Protein AF-A0A227JAG2-F1 (afdb_monomer_lite)

Structure (mmCIF, N/CA/C/O backbone):
data_AF-A0A227JAG2-F1
#
_entry.id   AF-A0A227JAG2-F1
#
loop_
_atom_site.group_PDB
_atom_site.id
_atom_site.type_symbol
_atom_site.label_atom_id
_atom_site.label_alt_id
_atom_site.label_comp_id
_atom_site.label_asym_id
_atom_site.label_entity_id
_atom_site.label_seq_id
_atom_site.pdbx_PDB_ins_code
_atom_site.Cartn_x
_atom_site.Cartn_y
_atom_site.Cartn_z
_atom_site.occupancy
_atom_site.B_iso_or_equiv
_atom_site.auth_seq_id
_atom_site.auth_comp_id
_atom_site.auth_asym_id
_atom_site.auth_atom_id
_atom_site.pdbx_PDB_model_num
ATOM 1 N N . HIS A 1 1 ? 8.824 10.892 13.606 1.00 36.50 1 HIS A N 1
ATOM 2 C CA . HIS A 1 1 ? 7.385 10.731 13.340 1.00 36.50 1 HIS A CA 1
ATOM 3 C C . HIS A 1 1 ? 7.197 9.574 12.371 1.00 36.50 1 HIS A C 1
ATOM 5 O O . HIS A 1 1 ? 7.337 9.749 11.170 1.00 36.50 1 HIS A O 1
ATOM 11 N N . LYS A 1 2 ? 7.031 8.357 12.907 1.00 41.75 2 LYS A N 1
ATOM 12 C CA . LYS A 1 2 ? 6.711 7.160 12.122 1.00 41.75 2 LYS A CA 1
ATOM 13 C C . LYS A 1 2 ? 5.209 7.263 11.861 1.00 41.75 2 LYS A C 1
ATOM 15 O O . LYS A 1 2 ? 4.430 7.010 12.774 1.00 41.75 2 LYS A O 1
ATOM 20 N N . SER A 1 3 ? 4.877 7.817 10.695 1.00 39.56 3 SER A N 1
ATOM 21 C CA . SER A 1 3 ? 3.519 7.962 10.172 1.00 39.56 3 SER A CA 1
ATOM 22 C C . SER A 1 3 ? 2.723 6.682 10.414 1.00 39.56 3 SER A C 1
ATOM 24 O O . SER A 1 3 ? 3.303 5.592 10.393 1.00 39.56 3 SER A O 1
ATOM 26 N N . ARG A 1 4 ? 1.447 6.867 10.754 1.00 43.38 4 ARG A N 1
ATOM 27 C CA . ARG A 1 4 ? 0.450 5.862 11.134 1.00 43.38 4 ARG A CA 1
ATOM 28 C C . ARG A 1 4 ? 0.706 4.540 10.407 1.00 43.38 4 ARG A C 1
ATOM 30 O O . ARG A 1 4 ? 0.422 4.390 9.226 1.00 43.38 4 ARG A O 1
ATOM 37 N N . ARG A 1 5 ? 1.349 3.615 11.128 1.00 51.41 5 ARG A N 1
ATOM 38 C CA . ARG A 1 5 ? 1.612 2.251 10.670 1.00 51.41 5 ARG A CA 1
ATOM 39 C C . ARG A 1 5 ? 0.253 1.618 10.409 1.00 51.41 5 ARG A C 1
ATOM 41 O O . ARG A 1 5 ? -0.570 1.600 11.321 1.00 51.41 5 ARG A O 1
ATOM 48 N N . ARG A 1 6 ? 0.068 1.088 9.204 1.00 45.09 6 ARG A N 1
ATOM 49 C CA . ARG A 1 6 ? -1.117 0.337 8.777 1.00 45.09 6 ARG A CA 1
ATOM 50 C C . ARG A 1 6 ? -1.418 -0.895 9.653 1.00 45.09 6 ARG A C 1
ATOM 52 O O . ARG A 1 6 ? -2.454 -1.505 9.484 1.00 45.09 6 ARG A O 1
ATOM 59 N N . ASP A 1 7 ? -0.564 -1.208 10.628 1.00 47.94 7 ASP A N 1
ATOM 60 C CA . ASP A 1 7 ? -0.668 -2.401 11.479 1.00 47.94 7 ASP A CA 1
ATOM 61 C C . ASP A 1 7 ? -1.174 -2.102 12.907 1.00 47.94 7 ASP A C 1
ATOM 63 O O . ASP A 1 7 ? -1.025 -2.929 13.805 1.00 47.94 7 ASP A O 1
ATOM 67 N N . ILE A 1 8 ? -1.663 -0.881 13.173 1.00 49.25 8 ILE A N 1
ATOM 68 C CA . ILE A 1 8 ? -2.238 -0.487 14.482 1.00 49.25 8 ILE A CA 1
ATOM 69 C C . ILE A 1 8 ? -3.605 0.206 14.319 1.00 49.25 8 ILE A C 1
ATOM 71 O O . ILE A 1 8 ? -4.262 0.530 15.304 1.00 49.25 8 ILE A O 1
ATOM 75 N N . LEU A 1 9 ? -4.054 0.445 13.089 1.00 49.41 9 LEU A N 1
ATOM 76 C CA . LEU A 1 9 ? -5.379 0.994 12.832 1.00 49.41 9 LEU A CA 1
ATOM 77 C C . LEU A 1 9 ? -6.312 -0.179 12.570 1.00 49.41 9 LEU A C 1
ATOM 79 O O . LEU A 1 9 ? -6.401 -0.664 11.450 1.00 49.41 9 LEU A O 1
ATOM 83 N N . VAL A 1 10 ? -6.944 -0.646 13.642 1.00 53.53 10 VAL A N 1
ATOM 84 C CA . VAL A 1 10 ? -8.240 -1.324 13.549 1.00 53.53 10 VAL A CA 1
ATOM 85 C C . VAL A 1 10 ? -9.119 -0.473 12.647 1.00 53.53 10 VAL A C 1
ATOM 87 O O . VAL A 1 10 ? -9.161 0.748 12.827 1.00 53.53 10 VAL A O 1
ATOM 90 N N . ASP A 1 11 ? -9.717 -1.109 11.644 1.00 59.59 11 ASP A N 1
ATOM 91 C CA . ASP A 1 11 ? -10.632 -0.438 10.726 1.00 59.59 11 ASP A CA 1
ATOM 92 C C . ASP A 1 11 ? -11.757 0.219 11.540 1.00 59.59 11 ASP A C 1
ATOM 94 O O . ASP A 1 11 ? -12.158 -0.310 12.581 1.00 59.59 11 ASP A O 1
ATOM 98 N N . ASP A 1 12 ? -12.275 1.364 11.095 1.00 62.44 12 ASP A N 1
ATOM 99 C CA . ASP A 1 12 ? -13.387 2.023 11.793 1.00 62.44 12 ASP A CA 1
ATOM 100 C C . ASP A 1 12 ? -14.583 1.057 11.920 1.00 62.44 12 ASP A C 1
ATOM 102 O O . ASP A 1 12 ? -15.288 1.081 12.930 1.00 62.44 12 ASP A O 1
ATOM 106 N N . ASP A 1 13 ? -14.736 0.144 10.953 1.00 67.31 13 ASP A N 1
ATOM 107 C CA . ASP A 1 13 ? -15.717 -0.945 10.957 1.00 67.31 13 ASP A CA 1
ATOM 108 C C . ASP A 1 13 ? -15.438 -2.007 12.044 1.00 67.31 13 ASP A C 1
ATOM 110 O O . ASP A 1 13 ? -16.357 -2.442 12.735 1.00 67.31 13 ASP A O 1
ATOM 114 N N . GLU A 1 14 ? -14.180 -2.393 12.284 1.00 73.00 14 GLU A N 1
ATOM 115 C CA . GLU A 1 14 ? -13.833 -3.333 13.364 1.00 73.00 14 GLU A CA 1
ATOM 116 C C . GLU A 1 14 ? -13.997 -2.695 14.751 1.00 73.00 14 GLU A C 1
ATOM 118 O O . GLU A 1 14 ? -14.431 -3.348 15.708 1.00 73.00 14 GLU A O 1
ATOM 123 N N . LEU A 1 15 ? -13.654 -1.408 14.874 1.00 79.25 15 LEU A N 1
ATOM 124 C CA . LEU A 1 15 ? -13.875 -0.645 16.097 1.00 79.25 15 LEU A CA 1
ATOM 125 C C . LEU A 1 15 ? -15.378 -0.504 16.364 1.00 79.25 15 LEU A C 1
ATOM 127 O O . LEU A 1 15 ? -15.823 -0.658 17.504 1.00 79.25 15 LEU A O 1
ATOM 131 N N . PHE A 1 16 ? -16.156 -0.250 15.311 1.00 80.88 16 PHE A N 1
ATOM 132 C CA . PHE A 1 16 ? -17.609 -0.217 15.361 1.00 80.88 16 PHE A CA 1
ATOM 133 C C . PHE A 1 16 ? -18.177 -1.561 15.830 1.00 80.88 16 PHE A C 1
ATOM 135 O O . PHE A 1 16 ? -18.859 -1.593 16.854 1.00 80.88 16 PHE A O 1
ATOM 142 N N . ASP A 1 17 ? -17.831 -2.667 15.169 1.00 83.56 17 ASP A N 1
ATOM 143 C CA . ASP A 1 17 ? -18.311 -4.012 15.508 1.00 83.56 17 ASP A CA 1
ATOM 144 C C . ASP A 1 17 ? -17.944 -4.410 16.944 1.00 83.56 17 ASP A C 1
ATOM 146 O O . ASP A 1 17 ? -18.740 -5.030 17.659 1.00 83.56 17 ASP A O 1
ATOM 150 N N . PHE A 1 18 ? -16.749 -4.026 17.409 1.00 86.38 18 PHE A N 1
ATOM 151 C CA . PHE A 1 18 ? -16.326 -4.259 18.787 1.00 86.38 18 PHE A CA 1
ATOM 152 C C . PHE A 1 18 ? -17.291 -3.629 19.794 1.00 86.38 18 PHE A C 1
ATOM 154 O O . PHE A 1 18 ? -17.652 -4.280 20.786 1.00 86.38 18 PHE A O 1
ATOM 161 N N . TYR A 1 19 ? -17.687 -2.376 19.563 1.00 89.25 19 TYR A N 1
ATOM 162 C CA . TYR A 1 19 ? -18.597 -1.659 20.449 1.00 89.25 19 TYR A CA 1
ATOM 163 C C . TYR A 1 19 ? -20.051 -2.094 20.255 1.00 89.25 19 TYR A C 1
ATOM 165 O O . TYR A 1 19 ? -20.739 -2.277 21.258 1.00 89.25 19 TYR A O 1
ATOM 173 N N . ASP A 1 20 ? -20.503 -2.334 19.025 1.00 88.12 20 ASP A N 1
ATOM 174 C CA . ASP A 1 20 ? -21.877 -2.751 18.710 1.00 88.12 20 ASP A CA 1
ATOM 175 C C . ASP A 1 20 ? -22.239 -4.090 19.372 1.00 88.12 20 ASP A C 1
ATOM 177 O O . ASP A 1 20 ? -23.303 -4.240 19.968 1.00 88.12 20 ASP A O 1
ATOM 181 N N . GLN A 1 21 ? -21.298 -5.038 19.418 1.00 87.88 21 GLN A N 1
ATOM 182 C CA . GLN A 1 21 ? -21.496 -6.319 20.111 1.00 87.88 21 GLN A CA 1
ATOM 183 C C . GLN A 1 21 ? -21.638 -6.193 21.638 1.00 87.88 21 GLN A C 1
ATOM 185 O O . GLN A 1 21 ? -22.095 -7.131 22.296 1.00 87.88 21 GLN A O 1
ATOM 190 N N . ARG A 1 22 ? -21.192 -5.078 22.229 1.00 89.88 22 ARG A N 1
ATOM 191 C CA . ARG A 1 22 ? -21.115 -4.883 23.689 1.00 89.88 22 ARG A CA 1
ATOM 192 C C . ARG A 1 22 ? -22.134 -3.886 24.209 1.00 89.88 22 ARG A C 1
ATOM 194 O O . ARG A 1 22 ? -22.604 -4.030 25.337 1.00 89.88 22 ARG A O 1
ATOM 201 N N . VAL A 1 23 ? -22.434 -2.859 23.426 1.00 90.50 23 VAL A N 1
ATOM 202 C CA . VAL A 1 23 ? -23.398 -1.824 23.773 1.00 90.50 23 VAL A CA 1
ATOM 203 C C . VAL A 1 23 ? -24.792 -2.359 23.462 1.00 90.50 23 VAL A C 1
ATOM 205 O O . VAL A 1 23 ? -25.122 -2.665 22.324 1.00 90.50 23 VAL A O 1
ATOM 208 N N . GLY A 1 24 ? -25.619 -2.498 24.497 1.00 83.56 24 GLY A N 1
ATOM 209 C CA . GLY A 1 24 ? -26.965 -3.039 24.341 1.00 83.56 24 GLY A CA 1
ATOM 210 C C . GLY A 1 24 ? -27.855 -2.161 23.453 1.00 83.56 24 GLY A C 1
ATOM 211 O O . GLY A 1 24 ? -27.754 -0.932 23.457 1.00 83.56 24 GLY A O 1
ATOM 212 N N . THR A 1 25 ? -28.778 -2.793 22.724 1.00 85.94 25 THR A N 1
ATOM 213 C CA . THR A 1 25 ? -29.721 -2.128 21.797 1.00 85.94 25 THR A CA 1
ATOM 214 C C . THR A 1 25 ? -30.613 -1.057 22.446 1.00 85.94 25 THR A C 1
ATOM 216 O O . THR A 1 25 ? -31.203 -0.228 21.757 1.00 85.94 25 THR A O 1
ATOM 219 N N . GLU A 1 26 ? -30.718 -1.036 23.776 1.00 86.25 26 GLU A N 1
ATOM 220 C CA . GLU A 1 26 ? -31.406 0.000 24.549 1.00 86.25 26 GLU A CA 1
ATOM 221 C C . GLU A 1 26 ? -30.692 1.366 24.518 1.00 86.25 26 GLU A C 1
ATOM 223 O O . GLU A 1 26 ? -31.289 2.409 24.822 1.00 86.25 26 GLU A O 1
ATOM 228 N N . VAL A 1 27 ? -29.412 1.389 24.139 1.00 90.31 27 VAL A N 1
ATOM 229 C CA . VAL A 1 27 ? -28.574 2.586 24.123 1.00 90.31 27 VAL A CA 1
ATOM 230 C C . VAL A 1 27 ? -28.755 3.360 22.818 1.00 90.31 27 VAL A C 1
ATOM 232 O O . VAL A 1 27 ? -27.945 3.316 21.904 1.00 90.31 27 VAL A O 1
ATOM 235 N N . VAL A 1 28 ? -29.838 4.133 22.750 1.00 90.62 28 VAL A N 1
ATOM 236 C CA . VAL A 1 28 ? -30.156 4.971 21.571 1.00 90.62 28 VAL A CA 1
ATOM 237 C C . VAL A 1 28 ? -29.761 6.450 21.713 1.00 90.62 28 VAL A C 1
ATOM 239 O O . VAL A 1 28 ? -30.079 7.274 20.861 1.00 90.62 28 VAL A O 1
ATOM 242 N N . SER A 1 29 ? -29.121 6.836 22.822 1.00 92.06 29 SER A N 1
ATOM 243 C CA . SER A 1 29 ? -28.658 8.211 23.062 1.00 92.06 29 SER A CA 1
ATOM 244 C C . SER A 1 29 ? -27.518 8.252 24.080 1.00 92.06 29 SER A C 1
ATOM 246 O O . SER A 1 29 ? -27.375 7.328 24.881 1.00 92.06 29 SER A O 1
ATOM 248 N N . GLY A 1 30 ? -26.777 9.364 24.143 1.00 91.12 30 GLY A N 1
ATOM 249 C CA . GLY A 1 30 ? -25.727 9.553 25.155 1.00 91.12 30 GLY A CA 1
ATOM 250 C C . GLY A 1 30 ? -26.232 9.415 26.600 1.00 91.12 30 GLY A C 1
ATOM 251 O O . GLY A 1 30 ? -25.571 8.805 27.431 1.00 91.12 30 GLY A O 1
ATOM 252 N N . LYS A 1 31 ? -27.461 9.864 26.903 1.00 92.50 31 LYS A N 1
ATOM 253 C CA . LYS A 1 31 ? -28.054 9.689 28.246 1.00 92.50 31 LYS A CA 1
ATOM 254 C C . LYS A 1 31 ? -28.353 8.223 28.572 1.00 92.50 31 LYS A C 1
ATOM 256 O O . LYS A 1 31 ? -28.231 7.812 29.730 1.00 92.50 31 LYS A O 1
ATOM 261 N N . HIS A 1 32 ? -28.778 7.448 27.573 1.00 91.50 32 HIS A N 1
ATOM 262 C CA . HIS A 1 32 ? -28.974 6.007 27.736 1.00 91.50 32 HIS A CA 1
ATOM 263 C C . HIS A 1 32 ? -27.630 5.311 27.945 1.00 91.50 32 HIS A C 1
ATOM 265 O O . HIS A 1 32 ? -27.524 4.505 28.866 1.00 91.50 32 HIS A O 1
ATOM 271 N N . PHE A 1 33 ? -26.600 5.708 27.189 1.00 93.56 33 PHE A N 1
ATOM 272 C CA . PHE A 1 33 ? -25.237 5.202 27.338 1.00 93.56 33 PHE A CA 1
ATOM 273 C C . PHE A 1 33 ? -24.704 5.446 28.751 1.00 93.56 33 PHE A C 1
ATOM 275 O O . PHE A 1 33 ? -24.323 4.496 29.421 1.00 93.56 33 PHE A O 1
ATOM 282 N N . ASP A 1 34 ? -24.775 6.678 29.264 1.00 92.25 34 ASP A N 1
ATOM 283 C CA . ASP A 1 34 ? -24.289 7.009 30.612 1.00 92.25 34 ASP A CA 1
ATOM 284 C C . ASP A 1 34 ? -24.987 6.188 31.706 1.00 92.25 34 ASP A C 1
ATOM 286 O O . ASP A 1 34 ? -24.381 5.776 32.700 1.00 92.25 34 ASP A O 1
ATOM 290 N N . THR A 1 35 ? -26.293 5.965 31.547 1.00 92.56 35 THR A N 1
ATOM 291 C CA . THR A 1 35 ? -27.102 5.211 32.514 1.00 92.56 35 THR A CA 1
ATOM 292 C C . THR A 1 35 ? -26.765 3.725 32.484 1.00 92.56 35 THR A C 1
ATOM 294 O O . THR A 1 35 ? -26.645 3.098 33.540 1.00 92.56 35 THR A O 1
ATOM 297 N N . TRP A 1 36 ? -26.602 3.177 31.282 1.00 94.19 36 TRP A N 1
ATOM 298 C CA . TRP A 1 36 ? -26.185 1.801 31.055 1.00 94.19 36 TRP A CA 1
ATOM 299 C C . TRP A 1 36 ? -24.753 1.572 31.560 1.00 94.19 36 TRP A C 1
ATOM 301 O O . TRP A 1 36 ? -24.531 0.686 32.387 1.00 94.19 36 TRP A O 1
ATOM 311 N N . TRP A 1 37 ? -23.809 2.445 31.200 1.00 93.56 37 TRP A N 1
ATOM 312 C CA . TRP A 1 37 ? -22.400 2.331 31.571 1.00 93.56 37 TRP A CA 1
ATOM 313 C C . TRP A 1 37 ? -22.182 2.393 33.084 1.00 93.56 37 TRP A C 1
ATOM 315 O O . TRP A 1 37 ? -21.374 1.641 33.620 1.00 93.56 37 TRP A O 1
ATOM 325 N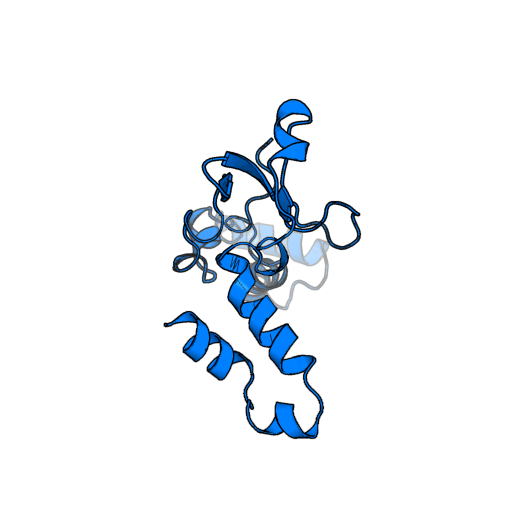 N . LYS A 1 38 ? -22.963 3.190 33.827 1.00 92.12 38 LYS A N 1
ATOM 326 C CA . LYS A 1 38 ? -22.924 3.209 35.307 1.00 92.12 38 LYS A CA 1
ATOM 327 C C . LYS A 1 38 ? -23.245 1.863 35.959 1.00 92.12 38 LYS A C 1
ATOM 329 O O . LYS A 1 38 ? -22.864 1.648 37.112 1.00 92.12 38 LYS A O 1
ATOM 334 N N . LYS A 1 39 ? -24.008 1.007 35.277 1.00 91.56 39 LYS A N 1
ATOM 335 C CA . LYS A 1 39 ? -24.329 -0.349 35.732 1.00 91.56 39 LYS A CA 1
ATOM 336 C C . LYS A 1 39 ? -23.301 -1.339 35.192 1.00 91.56 39 LYS A C 1
ATOM 338 O O . LYS A 1 39 ? -22.666 -2.018 35.988 1.00 91.56 39 LYS A O 1
ATOM 343 N N . ALA A 1 40 ? -23.075 -1.331 33.879 1.00 91.19 40 ALA A N 1
ATOM 344 C CA . ALA A 1 40 ? -22.162 -2.246 33.2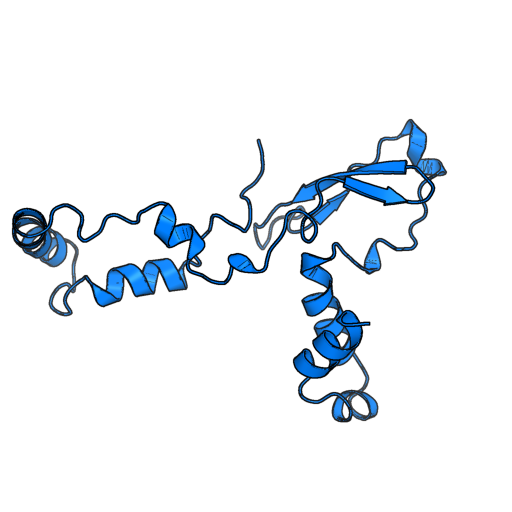01 1.00 91.19 40 ALA A CA 1
ATOM 345 C C . ALA A 1 40 ? -20.721 -2.150 33.732 1.00 91.19 40 ALA A C 1
ATOM 347 O O . ALA A 1 40 ? -20.115 -3.171 34.033 1.00 91.19 40 ALA A O 1
ATOM 348 N N . SER A 1 41 ? -20.204 -0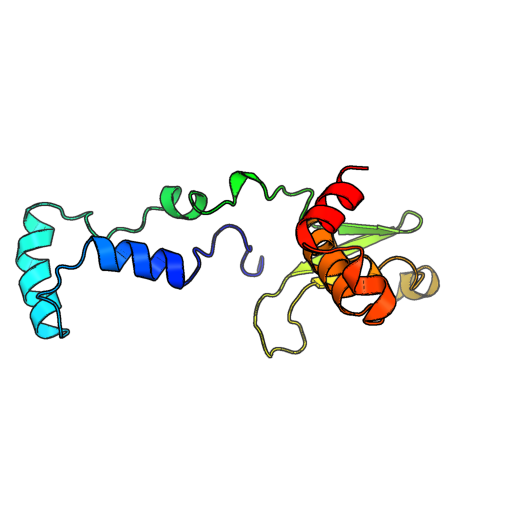.939 33.967 1.00 91.75 41 SER A N 1
ATOM 349 C CA . SER A 1 41 ? -18.841 -0.743 34.491 1.00 91.75 41 SER A CA 1
ATOM 350 C C . SER A 1 41 ? -18.642 -1.237 35.927 1.00 91.75 41 SER A C 1
ATOM 352 O O . SER A 1 41 ? -17.508 -1.466 36.335 1.00 91.75 41 SER A O 1
ATOM 354 N N . LYS A 1 42 ? -19.715 -1.423 36.712 1.00 92.62 42 LYS A N 1
ATOM 355 C CA . LYS A 1 42 ? -19.612 -2.035 38.049 1.00 92.62 42 LYS A CA 1
ATOM 356 C C . LYS A 1 42 ? -19.440 -3.546 37.979 1.00 92.62 42 LYS A C 1
ATOM 358 O O . LYS A 1 42 ? -18.820 -4.116 38.868 1.00 92.62 42 LYS A O 1
ATOM 363 N N . GLU A 1 43 ? -20.024 -4.177 36.966 1.00 91.94 43 GLU A N 1
ATOM 364 C CA . GLU A 1 43 ? -19.929 -5.620 36.745 1.00 91.94 43 GLU A CA 1
ATOM 365 C C . GLU A 1 43 ? -18.654 -5.971 35.976 1.00 91.94 43 GLU A C 1
ATOM 367 O O . GLU A 1 43 ? -17.957 -6.916 36.337 1.00 91.94 43 GLU A O 1
ATOM 372 N N . ASN A 1 44 ? -18.319 -5.180 34.955 1.00 90.44 44 ASN A N 1
ATOM 373 C CA . ASN A 1 44 ? -17.106 -5.331 34.168 1.00 90.44 44 ASN A CA 1
ATOM 374 C C . ASN A 1 44 ? -16.534 -3.952 33.771 1.00 90.44 44 ASN A C 1
ATOM 376 O O . ASN A 1 44 ? -16.955 -3.376 32.764 1.00 90.44 44 ASN A O 1
ATOM 380 N N . PRO A 1 45 ? -15.569 -3.414 34.541 1.00 90.31 45 PRO A N 1
ATOM 381 C CA . PRO A 1 45 ? -14.941 -2.120 34.261 1.00 90.31 45 PRO A CA 1
ATOM 382 C C . PRO A 1 45 ? -14.218 -2.065 32.911 1.00 90.31 45 PRO A C 1
ATOM 384 O O . PRO A 1 45 ? -14.178 -1.016 32.275 1.00 90.31 45 PRO A O 1
ATOM 387 N N . GLU A 1 46 ? -13.690 -3.204 32.462 1.00 89.00 46 GLU A N 1
ATOM 388 C CA . GLU A 1 46 ? -12.877 -3.328 31.250 1.00 89.00 46 GLU A CA 1
ATOM 389 C C . GLU A 1 46 ? -13.731 -3.641 30.009 1.00 89.00 46 GLU A C 1
ATOM 391 O O . GLU A 1 46 ? -13.195 -3.858 28.927 1.00 89.00 46 GLU A O 1
ATOM 396 N N . LEU A 1 47 ? -15.067 -3.668 30.133 1.00 88.88 47 LEU A N 1
ATOM 397 C CA . LEU A 1 47 ? -15.978 -4.119 29.074 1.00 88.88 47 LEU A CA 1
ATOM 398 C C . LEU A 1 47 ? -15.750 -3.402 27.736 1.00 88.88 47 LEU A C 1
ATOM 400 O O . LEU A 1 47 ? -15.817 -4.040 26.690 1.00 88.88 47 LEU A O 1
ATOM 404 N N . LEU A 1 48 ? -15.482 -2.096 27.774 1.00 90.69 48 LEU A N 1
ATOM 405 C CA . LEU A 1 48 ? -15.260 -1.258 26.590 1.00 90.69 48 LEU A CA 1
ATOM 406 C C . LEU A 1 48 ? -13.783 -0.932 26.351 1.00 90.69 48 LEU A C 1
ATOM 408 O O . LEU A 1 48 ? -13.473 -0.131 25.466 1.00 90.69 48 LEU A O 1
ATOM 412 N N . ASN A 1 49 ? -12.875 -1.531 27.124 1.00 88.94 49 ASN A N 1
ATOM 413 C CA . ASN A 1 49 ? -11.453 -1.303 26.944 1.00 88.94 49 ASN A CA 1
ATOM 414 C C . ASN A 1 49 ? -10.990 -2.040 25.694 1.00 88.94 49 ASN A C 1
ATOM 416 O O . ASN A 1 49 ? -11.055 -3.265 25.591 1.00 88.94 49 ASN A O 1
ATOM 420 N N . PHE A 1 50 ? -10.532 -1.257 24.725 1.00 81.12 50 PHE A N 1
ATOM 421 C CA . PHE A 1 50 ? -9.972 -1.778 23.495 1.00 81.12 50 PHE A CA 1
ATOM 422 C C . PHE A 1 50 ? -8.491 -2.086 23.730 1.00 81.12 50 PHE A C 1
ATOM 424 O O . PHE A 1 50 ? -7.630 -1.205 23.658 1.00 81.12 50 PHE A O 1
ATOM 431 N N . GLU A 1 51 ? -8.194 -3.328 24.110 1.00 74.69 51 GLU A N 1
ATOM 432 C CA . GLU A 1 51 ? -6.828 -3.729 24.437 1.00 74.69 51 GLU A CA 1
ATOM 433 C C . GLU A 1 51 ? -5.928 -3.758 23.203 1.00 74.69 51 GLU A C 1
ATOM 435 O O . GLU A 1 51 ? -6.338 -4.086 22.088 1.00 74.69 51 GLU A O 1
ATOM 440 N N . LYS A 1 52 ? -4.640 -3.480 23.423 1.00 60.34 52 LYS A N 1
ATOM 441 C CA . LYS A 1 52 ? -3.632 -3.460 22.360 1.00 60.34 52 LYS A CA 1
ATOM 442 C C . LYS A 1 52 ? -3.532 -4.797 21.620 1.00 60.34 52 LYS A C 1
ATOM 444 O O . LYS A 1 52 ? -3.232 -4.814 20.435 1.00 60.34 52 LYS A O 1
ATOM 449 N N . GLU A 1 53 ? -3.798 -5.907 22.299 1.00 61.34 53 GLU A N 1
ATOM 450 C CA . GLU A 1 53 ? -3.821 -7.249 21.708 1.00 61.34 53 GLU A CA 1
ATOM 451 C C . GLU A 1 53 ? -4.978 -7.456 20.722 1.00 61.34 53 GLU A C 1
ATOM 453 O O . GLU A 1 53 ? -4.871 -8.286 19.823 1.00 61.34 53 GLU A O 1
ATOM 458 N N . MET A 1 54 ? -6.061 -6.684 20.848 1.00 63.31 54 MET A N 1
ATOM 459 C CA . MET A 1 54 ? -7.194 -6.704 19.920 1.00 63.31 54 MET A CA 1
ATOM 460 C C . MET A 1 54 ? -6.910 -5.899 18.649 1.00 63.31 54 MET A C 1
ATOM 462 O O . MET A 1 54 ? -7.491 -6.208 17.617 1.00 63.31 54 MET A O 1
ATOM 466 N N . LEU A 1 55 ? -5.941 -4.972 18.684 1.00 59.38 55 LEU A N 1
ATOM 467 C CA . LEU A 1 55 ? -5.459 -4.260 17.491 1.00 59.38 55 LEU A CA 1
ATOM 468 C C . LEU A 1 55 ? -4.745 -5.186 16.490 1.00 59.38 55 LEU A C 1
ATOM 470 O O . LEU A 1 55 ? -4.591 -4.829 15.331 1.00 59.38 55 LEU A O 1
ATOM 474 N N . PHE A 1 56 ? -4.293 -6.363 16.934 1.00 51.75 56 PHE A N 1
ATOM 475 C CA . PHE A 1 56 ? -3.590 -7.337 16.092 1.00 51.75 56 PHE A CA 1
ATOM 476 C C . PHE A 1 56 ? -4.500 -8.459 15.567 1.00 51.75 56 PHE A C 1
ATOM 478 O O . PHE A 1 56 ? -4.008 -9.363 14.892 1.00 51.75 56 PHE A O 1
ATOM 485 N N . LYS A 1 57 ? -5.797 -8.459 15.918 1.00 49.56 57 LYS A N 1
ATOM 486 C CA . LYS A 1 57 ? -6.721 -9.564 15.600 1.00 49.56 57 LYS A CA 1
ATOM 487 C C . LYS A 1 57 ? -7.377 -9.469 14.219 1.00 49.56 57 LYS A C 1
ATOM 489 O O . LYS A 1 57 ? -7.867 -10.495 13.755 1.00 49.56 57 LYS A O 1
ATOM 494 N N . GLY A 1 58 ? -7.353 -8.310 13.567 1.00 47.59 58 GLY A N 1
ATOM 495 C CA . GLY A 1 58 ? -7.783 -8.158 12.177 1.00 47.59 58 GLY A CA 1
ATOM 496 C C . GLY A 1 58 ? -6.628 -8.437 11.229 1.00 47.59 58 GLY A C 1
ATOM 497 O O . GLY A 1 58 ? -5.758 -7.586 11.135 1.00 47.59 58 GLY A O 1
ATOM 498 N N . ASP A 1 59 ? -6.570 -9.633 10.623 1.00 46.06 59 ASP A N 1
ATOM 499 C CA . ASP A 1 59 ? -5.731 -10.097 9.483 1.00 46.06 59 ASP A CA 1
ATOM 500 C C . ASP A 1 59 ? -4.245 -9.644 9.361 1.00 46.06 59 ASP A C 1
ATOM 502 O O . ASP A 1 59 ? -3.536 -9.991 8.415 1.00 46.06 59 ASP A O 1
ATOM 506 N N . ALA A 1 60 ? -3.698 -8.942 10.351 1.00 49.12 60 ALA A N 1
ATOM 507 C CA . ALA A 1 60 ? -2.383 -8.312 10.337 1.00 49.12 60 ALA A CA 1
ATOM 508 C C . ALA A 1 60 ? -1.254 -9.326 10.553 1.00 49.12 60 ALA A C 1
ATOM 510 O O . ALA A 1 60 ? -0.079 -8.994 10.420 1.00 49.12 60 ALA A O 1
ATOM 511 N N . SER A 1 61 ? -1.594 -10.585 10.847 1.00 47.09 61 SER A N 1
ATOM 512 C CA . SER A 1 61 ? -0.622 -11.678 10.948 1.00 47.09 61 SER A CA 1
ATOM 513 C C . SER A 1 61 ? 0.092 -11.983 9.622 1.00 47.09 61 SER A C 1
ATOM 515 O O . SER A 1 61 ? 1.148 -12.616 9.634 1.00 47.09 61 SER A O 1
ATOM 517 N N . HIS A 1 62 ? -0.443 -11.497 8.495 1.00 49.94 62 HIS A N 1
ATOM 518 C CA . HIS A 1 62 ? 0.125 -11.683 7.159 1.00 49.94 62 HIS A CA 1
ATOM 519 C C . HIS A 1 62 ? 0.975 -10.510 6.657 1.00 49.94 62 HIS A C 1
ATOM 521 O O . HIS A 1 62 ? 1.670 -10.674 5.659 1.00 49.94 62 HIS A O 1
ATOM 527 N N . VAL A 1 63 ? 0.950 -9.352 7.325 1.00 55.72 63 VAL A N 1
ATOM 528 C CA . VAL A 1 63 ? 1.702 -8.168 6.891 1.00 55.72 63 VAL A CA 1
ATOM 529 C C . VAL A 1 63 ? 3.033 -8.122 7.626 1.00 55.72 63 VAL A C 1
ATOM 531 O O . VAL A 1 63 ? 3.112 -7.876 8.828 1.00 55.72 63 VAL A O 1
ATOM 534 N N . THR A 1 64 ? 4.106 -8.385 6.896 1.00 65.12 64 THR A N 1
ATOM 535 C CA . THR A 1 64 ? 5.463 -8.410 7.436 1.00 65.12 64 THR A CA 1
ATOM 536 C C . THR A 1 64 ? 6.194 -7.095 7.164 1.00 65.12 64 THR A C 1
ATOM 538 O O . THR A 1 64 ? 5.870 -6.352 6.237 1.00 65.12 64 THR A O 1
ATOM 541 N N . ASP A 1 65 ? 7.275 -6.828 7.908 1.00 70.94 65 ASP A N 1
ATOM 542 C CA . ASP A 1 65 ? 8.210 -5.731 7.593 1.00 70.94 65 ASP A CA 1
ATOM 543 C C . ASP A 1 65 ? 8.789 -5.839 6.159 1.00 70.94 65 ASP A C 1
ATOM 545 O O . ASP A 1 65 ? 9.329 -4.864 5.629 1.00 70.94 65 ASP A O 1
ATOM 549 N N . LEU A 1 66 ? 8.702 -7.019 5.527 1.00 78.75 66 LEU A N 1
ATOM 550 C CA . LEU A 1 66 ? 9.106 -7.239 4.137 1.00 78.75 66 LEU A CA 1
ATOM 551 C C . LEU A 1 66 ? 8.065 -6.707 3.144 1.00 78.75 66 LEU A C 1
ATOM 553 O O . LEU A 1 66 ? 8.443 -6.281 2.052 1.00 78.75 66 LEU A O 1
ATOM 557 N N . ASP A 1 67 ? 6.789 -6.675 3.530 1.00 82.19 67 ASP A N 1
ATOM 558 C CA . ASP A 1 67 ? 5.699 -6.151 2.706 1.00 82.19 67 ASP A CA 1
ATOM 559 C C . ASP A 1 67 ? 5.705 -4.621 2.660 1.00 82.19 67 ASP A C 1
ATOM 561 O O . ASP A 1 67 ? 5.424 -4.029 1.613 1.00 82.19 67 ASP A O 1
ATOM 565 N N . TYR A 1 68 ? 6.119 -3.994 3.768 1.00 86.88 68 TYR A N 1
ATOM 566 C CA . TYR A 1 68 ? 6.237 -2.543 3.953 1.00 86.88 68 TYR A CA 1
ATOM 567 C C . TYR A 1 68 ? 7.674 -2.138 4.309 1.00 86.88 68 TYR A C 1
ATOM 569 O O . TYR A 1 68 ? 7.953 -1.685 5.426 1.00 86.88 68 TYR A O 1
ATOM 577 N N . PRO A 1 69 ? 8.627 -2.275 3.371 1.00 89.19 69 PRO A N 1
ATOM 578 C CA . PRO A 1 69 ? 10.031 -2.056 3.670 1.00 89.19 69 PRO A CA 1
ATOM 579 C C . PRO A 1 69 ? 10.310 -0.593 4.034 1.00 89.19 69 PRO A C 1
ATOM 581 O O . PRO A 1 69 ? 9.727 0.342 3.492 1.00 89.19 69 PRO A O 1
ATOM 584 N N . ASN A 1 70 ? 11.291 -0.353 4.903 1.00 89.31 70 ASN A N 1
ATOM 585 C CA . ASN A 1 70 ? 11.743 1.017 5.193 1.00 89.31 70 ASN A CA 1
ATOM 586 C C . ASN A 1 70 ? 12.562 1.633 4.043 1.00 89.31 70 ASN A C 1
ATOM 588 O O . ASN A 1 70 ? 12.810 2.843 4.034 1.00 89.31 70 ASN A O 1
ATOM 592 N N . PHE A 1 71 ? 13.032 0.801 3.109 1.00 93.50 71 PHE A N 1
ATOM 593 C CA . PHE A 1 71 ? 13.925 1.211 2.036 1.00 93.50 71 PHE A CA 1
ATOM 594 C C . PHE A 1 71 ? 13.598 0.522 0.713 1.00 93.50 71 PHE A C 1
ATOM 596 O O . PHE A 1 71 ? 13.419 -0.694 0.666 1.00 93.50 71 PHE A O 1
ATOM 603 N N . TRP A 1 72 ? 13.619 1.301 -0.362 1.00 93.81 72 TRP A N 1
ATOM 604 C CA . TRP A 1 72 ? 13.639 0.826 -1.736 1.00 93.81 72 TRP A CA 1
ATOM 605 C C . TRP A 1 72 ? 15.079 0.617 -2.199 1.00 93.81 72 TRP A C 1
ATOM 607 O O . TRP A 1 72 ? 15.962 1.409 -1.857 1.00 93.81 72 TRP A O 1
ATOM 617 N N . HIS A 1 73 ? 15.315 -0.429 -2.987 1.00 93.31 73 HIS A N 1
ATOM 618 C CA . HIS A 1 73 ? 16.637 -0.736 -3.523 1.00 93.31 73 HIS A CA 1
ATOM 619 C C . HIS A 1 73 ? 16.598 -0.775 -5.052 1.00 93.31 73 HIS A C 1
ATOM 621 O O . HIS A 1 73 ? 15.773 -1.477 -5.629 1.00 93.31 73 HIS A O 1
ATOM 627 N N . GLN A 1 74 ? 17.498 -0.037 -5.701 1.00 90.56 74 GLN A N 1
ATOM 628 C CA . GLN A 1 74 ? 17.650 -0.012 -7.161 1.00 90.56 74 GLN A CA 1
ATOM 629 C C . GLN A 1 74 ? 19.117 0.233 -7.504 1.00 90.56 74 GLN A C 1
ATOM 631 O O . GLN A 1 74 ? 19.699 1.177 -6.986 1.00 90.56 74 GLN A O 1
ATOM 636 N N . ASN A 1 75 ? 19.720 -0.595 -8.361 1.00 89.00 75 ASN A N 1
ATOM 637 C CA . ASN A 1 75 ? 21.090 -0.396 -8.861 1.00 89.00 75 ASN A CA 1
ATOM 638 C C . ASN A 1 75 ? 22.134 -0.126 -7.748 1.00 89.00 75 ASN A C 1
ATOM 640 O O . ASN A 1 75 ? 23.046 0.677 -7.907 1.00 89.00 75 ASN A O 1
ATOM 644 N N . GLY A 1 76 ? 21.982 -0.777 -6.587 1.00 88.75 76 GLY A N 1
ATOM 645 C CA . GLY A 1 76 ? 22.847 -0.582 -5.413 1.00 88.75 76 GLY A CA 1
ATOM 646 C C . GLY A 1 76 ? 22.515 0.641 -4.544 1.00 88.75 76 GLY A C 1
ATOM 647 O O . GLY A 1 76 ? 23.088 0.795 -3.466 1.00 88.75 76 GLY A O 1
ATOM 648 N N . LEU A 1 77 ? 21.566 1.483 -4.954 1.00 92.50 77 LEU A N 1
ATOM 649 C CA . LEU A 1 77 ? 21.033 2.579 -4.149 1.00 92.50 77 LEU A CA 1
ATOM 650 C C . LEU A 1 77 ? 20.095 2.043 -3.069 1.00 92.50 77 LEU A C 1
ATOM 652 O O . LEU A 1 77 ? 19.330 1.107 -3.296 1.00 92.50 77 LEU A O 1
ATOM 656 N N . LYS A 1 78 ? 20.126 2.692 -1.904 1.00 94.38 78 LYS A N 1
ATOM 657 C CA . LYS A 1 78 ? 19.208 2.463 -0.788 1.00 94.38 78 LYS A CA 1
ATOM 658 C C . LYS A 1 78 ? 18.442 3.753 -0.518 1.00 94.38 78 LYS A C 1
ATOM 660 O O . LYS A 1 78 ? 18.990 4.703 0.040 1.00 94.38 78 LYS A O 1
ATOM 665 N N . LEU A 1 79 ? 17.183 3.785 -0.928 1.00 94.31 79 LEU A N 1
ATOM 666 C CA . LEU A 1 79 ? 16.321 4.963 -0.901 1.00 94.31 79 LEU A CA 1
ATOM 667 C C . LEU A 1 79 ? 15.303 4.820 0.224 1.00 94.31 79 LEU A C 1
ATOM 669 O O . LEU A 1 79 ? 14.700 3.764 0.384 1.00 94.31 79 LEU A O 1
ATOM 673 N N . LYS A 1 80 ? 15.120 5.856 1.040 1.00 94.88 80 LYS A N 1
ATOM 674 C CA . LYS A 1 80 ? 14.199 5.794 2.180 1.00 94.88 80 LYS A CA 1
ATOM 675 C C . LYS A 1 80 ? 12.751 5.862 1.697 1.00 94.88 80 LYS A C 1
ATOM 677 O O . LYS A 1 80 ? 12.433 6.682 0.841 1.00 94.88 80 LYS A O 1
ATOM 682 N N . LEU A 1 81 ? 11.886 5.056 2.305 1.00 93.06 81 LEU A N 1
ATOM 683 C CA . LEU A 1 81 ? 10.443 5.098 2.091 1.00 93.06 81 LEU A CA 1
ATOM 684 C C . LEU A 1 81 ? 9.736 5.785 3.263 1.00 93.06 81 LEU A C 1
ATOM 686 O O . LEU A 1 81 ? 10.141 5.653 4.424 1.00 93.06 81 LEU A O 1
ATOM 690 N N . SER A 1 82 ? 8.677 6.526 2.956 1.00 89.81 82 SER A N 1
ATOM 691 C CA . SER A 1 82 ? 7.666 6.944 3.923 1.00 89.81 82 SER A CA 1
ATOM 692 C C . SER A 1 82 ? 6.282 6.586 3.416 1.00 89.81 82 SER A C 1
ATOM 694 O O . SER A 1 82 ? 6.041 6.558 2.213 1.00 89.81 82 SER A O 1
ATOM 696 N N . TYR A 1 83 ? 5.385 6.349 4.361 1.00 86.38 83 TYR A N 1
ATOM 697 C CA . TYR A 1 83 ? 4.019 5.930 4.104 1.00 86.38 83 TYR A CA 1
ATOM 698 C C . TYR A 1 83 ? 3.075 6.951 4.716 1.00 86.38 83 TYR A C 1
ATOM 700 O O . TYR A 1 83 ? 3.292 7.371 5.856 1.00 86.38 83 TYR A O 1
ATOM 708 N N . GLN A 1 84 ? 2.046 7.332 3.984 1.00 81.25 84 GLN A N 1
ATOM 709 C CA . GLN A 1 84 ? 0.940 8.131 4.484 1.00 81.25 84 GLN A CA 1
ATOM 710 C C . GLN A 1 84 ? -0.348 7.467 4.024 1.00 81.25 84 GLN A C 1
ATOM 712 O O . GLN A 1 84 ? -0.389 6.854 2.963 1.00 81.25 84 GLN A O 1
ATOM 717 N N . PHE A 1 85 ? -1.351 7.498 4.887 1.00 72.50 85 PHE A N 1
ATOM 718 C CA . PHE A 1 85 ? -2.655 6.929 4.595 1.0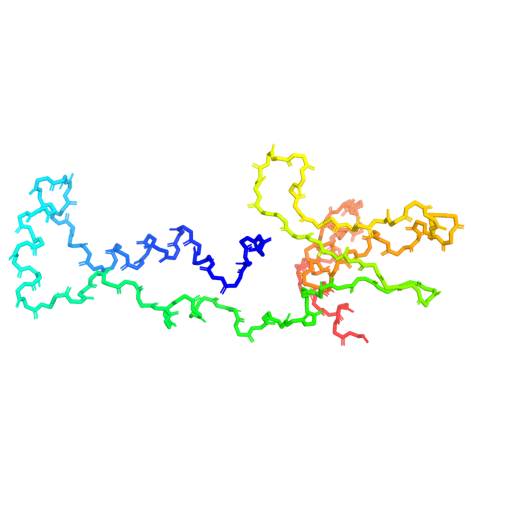0 72.50 85 PHE A CA 1
ATOM 719 C C . PHE A 1 85 ? -3.696 7.950 5.013 1.00 72.50 85 PHE A C 1
ATOM 721 O O . PHE A 1 85 ? -4.214 7.924 6.129 1.00 72.50 85 PHE A O 1
ATOM 728 N N . GLU A 1 86 ? -3.872 8.932 4.146 1.00 76.88 86 GLU A N 1
ATOM 729 C CA . GLU A 1 86 ? -4.779 10.056 4.327 1.00 76.88 86 GLU A CA 1
ATOM 730 C C . GLU A 1 86 ? -5.442 10.334 2.975 1.00 76.88 86 GLU A C 1
ATOM 732 O O . GLU A 1 86 ? -4.981 11.200 2.230 1.00 76.88 86 GLU A O 1
ATOM 737 N N . PRO A 1 87 ? -6.507 9.581 2.633 1.00 73.81 87 PRO A N 1
ATOM 738 C CA . PRO A 1 87 ? -7.203 9.743 1.365 1.00 73.81 87 PRO A CA 1
ATOM 739 C C . PRO A 1 87 ? -7.592 11.203 1.120 1.00 73.81 87 PRO A C 1
ATOM 741 O O . PRO A 1 87 ? -8.301 11.814 1.922 1.00 73.81 87 PRO A O 1
ATOM 744 N N . GLY A 1 88 ? -7.141 11.754 -0.006 1.00 76.75 88 GLY A N 1
ATOM 745 C CA . GLY A 1 88 ? -7.375 13.151 -0.383 1.00 76.75 88 GLY A CA 1
ATOM 746 C C . GLY A 1 88 ? -6.221 14.111 -0.079 1.00 76.75 88 GLY A C 1
ATOM 747 O O . GLY A 1 88 ? -6.306 15.265 -0.492 1.00 76.75 88 GLY A O 1
ATOM 748 N N . ASP A 1 89 ? -5.153 13.657 0.583 1.00 81.81 89 ASP A N 1
ATOM 749 C CA . ASP A 1 89 ? -3.882 14.383 0.654 1.00 81.81 89 ASP A CA 1
ATOM 750 C C . ASP A 1 89 ? -2.989 14.047 -0.556 1.00 81.81 89 ASP A C 1
ATOM 752 O O . ASP A 1 89 ? -2.957 12.908 -1.023 1.00 81.81 89 ASP A O 1
ATOM 756 N N . ASP A 1 90 ? -2.230 15.026 -1.059 1.00 77.31 90 ASP A N 1
ATOM 757 C CA . ASP A 1 90 ? -1.313 14.839 -2.197 1.00 77.31 90 ASP A CA 1
ATOM 758 C C . ASP A 1 90 ? -0.198 13.820 -1.904 1.00 77.31 90 ASP A C 1
ATOM 760 O O . ASP A 1 90 ? 0.385 13.240 -2.822 1.00 77.31 90 ASP A O 1
ATOM 764 N N . SER A 1 91 ? 0.129 13.630 -0.626 1.00 76.31 91 SER A N 1
ATOM 765 C CA . SER A 1 91 ? 1.162 12.705 -0.165 1.00 76.31 91 SER A CA 1
ATOM 766 C C . SER A 1 91 ? 0.626 11.337 0.259 1.00 76.31 91 SER A C 1
ATOM 768 O O . SER A 1 91 ? 1.406 10.510 0.738 1.00 76.31 91 SER A O 1
ATOM 770 N N . ASP A 1 92 ? -0.669 11.074 0.048 1.00 80.69 92 ASP A N 1
ATOM 771 C CA . ASP A 1 92 ? -1.288 9.777 0.310 1.00 80.69 92 ASP A CA 1
ATOM 772 C C . ASP A 1 92 ? -0.589 8.636 -0.453 1.00 80.69 92 ASP A C 1
ATOM 774 O O . ASP A 1 92 ? -0.254 8.738 -1.636 1.00 80.69 92 ASP A O 1
ATOM 778 N N . GLY A 1 93 ? -0.354 7.522 0.238 1.00 86.44 93 GLY A N 1
ATOM 779 C CA . GLY A 1 93 ? 0.328 6.344 -0.286 1.00 86.44 93 GLY A CA 1
ATOM 780 C C . GLY A 1 93 ? 1.818 6.257 0.062 1.00 86.44 93 GLY A C 1
ATOM 781 O O . GLY A 1 93 ? 2.245 6.440 1.207 1.00 86.44 93 GLY A O 1
ATOM 782 N N . VAL A 1 94 ? 2.626 5.852 -0.923 1.00 91.12 94 VAL A N 1
ATOM 783 C CA . VAL A 1 94 ? 4.049 5.522 -0.747 1.00 91.12 94 VAL A CA 1
ATOM 784 C C . VAL A 1 94 ? 4.917 6.606 -1.364 1.00 91.12 94 VAL A C 1
ATOM 786 O O . VAL A 1 94 ? 4.868 6.850 -2.565 1.00 91.12 94 VAL A O 1
ATOM 789 N N . THR A 1 95 ? 5.782 7.206 -0.551 1.00 92.38 95 THR A N 1
ATOM 790 C CA . THR A 1 95 ? 6.747 8.215 -0.996 1.00 92.38 95 THR A CA 1
ATOM 791 C C . THR A 1 95 ? 8.173 7.681 -0.913 1.00 92.38 95 THR A C 1
ATOM 793 O O . THR A 1 95 ? 8.628 7.221 0.139 1.00 92.38 95 THR A O 1
ATOM 796 N N . VAL A 1 96 ? 8.909 7.804 -2.018 1.00 93.81 96 VAL A N 1
ATOM 797 C CA . VAL A 1 96 ? 10.348 7.524 -2.092 1.00 93.81 96 VAL A CA 1
ATOM 798 C C . VAL A 1 96 ? 11.120 8.830 -1.930 1.00 93.81 96 VAL A C 1
ATOM 800 O O . VAL A 1 96 ? 10.935 9.776 -2.690 1.00 93.81 96 VAL A O 1
ATOM 803 N N . HIS A 1 97 ? 12.029 8.883 -0.961 1.00 93.81 97 HIS A N 1
ATOM 804 C CA . HIS A 1 97 ? 12.883 10.049 -0.734 1.00 93.81 97 HIS A CA 1
ATOM 805 C C . HIS A 1 97 ? 14.147 9.939 -1.584 1.00 93.81 97 HIS A C 1
ATOM 807 O O . HIS A 1 97 ? 15.002 9.093 -1.308 1.00 93.81 97 HIS A O 1
ATOM 813 N N . LEU A 1 98 ? 14.272 10.807 -2.592 1.00 93.75 98 LEU A N 1
ATOM 814 C CA . LEU A 1 98 ? 15.414 10.858 -3.510 1.00 93.75 98 LEU A CA 1
ATOM 815 C C . LEU A 1 98 ? 16.357 12.024 -3.160 1.00 93.75 98 LEU A C 1
ATOM 817 O O . LEU A 1 98 ? 16.014 13.185 -3.387 1.00 93.75 98 LEU A O 1
ATOM 821 N N . PRO A 1 99 ? 17.566 11.756 -2.633 1.00 92.69 99 PRO A N 1
ATOM 822 C CA . PRO A 1 99 ? 18.590 12.779 -2.483 1.00 92.69 99 PRO A CA 1
ATOM 823 C C . PRO A 1 99 ? 19.035 13.315 -3.849 1.00 92.69 99 PRO A C 1
ATOM 825 O O . PRO A 1 99 ? 19.440 12.548 -4.722 1.00 92.69 99 PRO A O 1
ATOM 828 N N . LEU A 1 100 ? 19.050 14.642 -4.001 1.00 94.06 100 LEU A N 1
ATOM 829 C CA . LEU A 1 100 ? 19.480 15.309 -5.237 1.00 94.06 100 LEU A CA 1
ATOM 830 C C . LEU A 1 100 ? 20.837 14.820 -5.791 1.00 94.06 100 LEU A C 1
ATOM 832 O O . LEU A 1 100 ? 20.922 14.637 -7.003 1.00 94.06 100 LEU A O 1
ATOM 836 N N . PRO A 1 101 ? 21.878 14.542 -4.971 1.00 94.25 101 PRO A N 1
ATOM 837 C CA . PRO A 1 101 ? 23.179 14.103 -5.488 1.00 94.25 101 PRO A CA 1
ATOM 838 C C . PRO A 1 101 ? 23.172 12.762 -6.231 1.00 94.25 101 PRO A C 1
ATOM 840 O O . PRO A 1 101 ? 24.116 12.481 -6.963 1.00 94.25 101 PRO A O 1
ATOM 843 N N . ILE A 1 102 ? 22.149 11.926 -6.022 1.00 91.75 102 ILE A N 1
ATOM 844 C CA . ILE A 1 102 ? 22.031 10.613 -6.670 1.00 91.75 102 ILE A CA 1
ATOM 845 C C . ILE A 1 102 ? 20.889 10.559 -7.686 1.00 91.75 102 ILE A C 1
ATOM 847 O O . ILE A 1 102 ? 20.645 9.506 -8.263 1.00 91.75 102 ILE A O 1
ATOM 851 N N . LEU A 1 103 ? 20.197 11.676 -7.933 1.00 92.56 103 LEU A N 1
ATOM 852 C CA . LEU A 1 103 ? 19.028 11.724 -8.813 1.00 92.56 103 LEU A CA 1
ATOM 853 C C . LEU A 1 103 ? 19.347 11.246 -10.237 1.00 92.56 103 LEU A C 1
ATOM 855 O O . LEU A 1 103 ? 18.543 10.554 -10.847 1.00 92.56 103 LEU A O 1
ATOM 859 N N . ASN A 1 104 ? 20.539 11.560 -10.747 1.00 93.38 104 ASN A N 1
ATOM 860 C CA . ASN A 1 104 ? 21.001 11.136 -12.071 1.00 93.38 104 ASN A CA 1
ATOM 861 C C . ASN A 1 104 ? 21.338 9.635 -12.172 1.00 93.38 104 ASN A C 1
ATOM 863 O O . ASN A 1 104 ? 21.619 9.160 -13.267 1.00 93.38 104 ASN A O 1
ATOM 867 N N . GLN A 1 105 ? 21.368 8.918 -11.046 1.00 92.94 105 GLN A N 1
ATOM 868 C CA . GLN A 1 105 ? 21.617 7.474 -10.973 1.00 92.94 105 GLN A CA 1
ATOM 869 C C . GLN A 1 105 ? 20.319 6.673 -10.795 1.00 92.94 105 GLN A C 1
ATOM 871 O O . GLN A 1 105 ? 20.344 5.446 -10.859 1.00 92.94 105 GLN A O 1
ATOM 876 N N . VAL A 1 106 ? 19.201 7.357 -10.537 1.00 94.25 106 VAL A N 1
ATOM 877 C CA . VAL A 1 106 ? 17.890 6.737 -10.344 1.00 94.25 106 VAL A CA 1
ATOM 878 C C . VAL A 1 106 ? 17.237 6.533 -11.700 1.00 94.25 106 VAL A C 1
ATOM 880 O O . VAL A 1 106 ? 17.133 7.457 -12.506 1.00 94.25 106 VAL A O 1
ATOM 883 N N . GLU A 1 107 ? 16.754 5.321 -11.930 1.00 93.19 107 GLU A N 1
ATOM 884 C CA . GLU A 1 107 ? 15.988 4.984 -13.121 1.00 93.19 107 GLU A CA 1
ATOM 885 C C . GLU A 1 107 ? 14.490 4.999 -12.784 1.00 93.19 107 GLU A C 1
ATOM 887 O O . GLU A 1 107 ? 14.093 4.483 -11.740 1.00 93.19 107 GLU A O 1
ATOM 892 N N . PRO A 1 108 ? 13.616 5.542 -13.647 1.00 89.88 108 PRO A N 1
ATOM 893 C CA . PRO A 1 108 ? 12.170 5.481 -13.412 1.00 89.88 108 PRO A CA 1
ATOM 894 C C . PRO A 1 108 ? 11.622 4.045 -13.382 1.00 89.88 108 PRO A C 1
ATOM 896 O O . PRO A 1 108 ? 10.600 3.771 -12.755 1.00 89.88 108 PRO A O 1
ATOM 899 N N . ALA A 1 109 ? 12.301 3.117 -14.060 1.00 90.31 109 ALA A N 1
ATOM 900 C CA . ALA A 1 109 ? 11.866 1.737 -14.183 1.00 90.31 109 ALA A CA 1
ATOM 901 C C . ALA A 1 109 ? 11.791 1.034 -12.816 1.00 90.31 109 ALA A C 1
ATOM 903 O O . ALA A 1 109 ? 12.749 1.014 -12.041 1.00 90.31 109 ALA A O 1
ATOM 904 N N . GLY A 1 110 ? 10.647 0.402 -12.550 1.00 89.00 110 GLY A N 1
ATOM 905 C CA . GLY A 1 110 ? 10.419 -0.428 -11.366 1.00 89.00 110 GLY A CA 1
ATOM 906 C C . GLY A 1 110 ? 9.524 0.210 -10.305 1.00 89.00 110 GLY A C 1
ATOM 907 O O . GLY A 1 110 ? 8.839 -0.534 -9.609 1.00 89.00 110 GLY A O 1
ATOM 908 N N . PHE A 1 111 ? 9.454 1.543 -10.212 1.00 91.75 111 PHE A N 1
ATOM 909 C CA . PHE A 1 111 ? 8.579 2.208 -9.233 1.00 91.75 111 PHE A CA 1
ATOM 910 C C . PHE A 1 111 ? 7.092 1.894 -9.455 1.00 91.75 111 PHE A C 1
ATOM 912 O O . PHE A 1 111 ? 6.347 1.753 -8.488 1.00 91.75 111 PHE A O 1
ATOM 919 N N . ASP A 1 112 ? 6.686 1.669 -10.707 1.00 91.38 112 ASP A N 1
ATOM 920 C CA . ASP A 1 112 ? 5.313 1.297 -11.077 1.00 91.38 112 ASP A CA 1
ATOM 921 C C . ASP A 1 112 ? 4.838 -0.018 -10.436 1.00 91.38 112 ASP A C 1
ATOM 923 O O . ASP A 1 112 ? 3.638 -0.250 -10.316 1.00 91.38 112 ASP A O 1
ATOM 927 N N . TRP A 1 113 ? 5.766 -0.883 -10.007 1.00 91.62 113 TRP A N 1
ATOM 928 C CA . TRP A 1 113 ? 5.448 -2.162 -9.367 1.00 91.62 113 TRP A CA 1
ATOM 929 C C . TRP A 1 113 ? 5.097 -2.048 -7.885 1.00 91.62 113 TRP A C 1
ATOM 931 O O . TRP A 1 113 ? 4.730 -3.063 -7.289 1.00 91.62 113 TRP A O 1
ATOM 941 N N . GLN A 1 114 ? 5.184 -0.846 -7.302 1.00 92.25 114 GLN A N 1
ATOM 942 C CA . GLN A 1 114 ? 4.887 -0.582 -5.894 1.00 92.25 114 GLN A CA 1
ATOM 943 C C . GLN A 1 114 ? 5.715 -1.451 -4.916 1.00 92.25 114 GLN A C 1
ATOM 945 O O . GLN A 1 114 ? 6.552 -2.289 -5.283 1.00 92.25 114 GLN A O 1
ATOM 950 N N . ILE A 1 115 ? 5.508 -1.227 -3.619 1.00 92.19 115 ILE A N 1
ATOM 951 C CA . ILE A 1 115 ? 6.031 -2.104 -2.560 1.00 92.19 115 ILE A CA 1
ATOM 952 C C . ILE A 1 115 ? 5.285 -3.449 -2.530 1.00 92.19 115 ILE A C 1
ATOM 954 O O . ILE A 1 115 ? 4.142 -3.509 -2.990 1.00 92.19 115 ILE A O 1
ATOM 958 N N . PRO A 1 116 ? 5.879 -4.526 -1.974 1.00 90.81 116 PRO A N 1
ATOM 959 C CA . PRO A 1 116 ? 5.265 -5.853 -2.013 1.00 90.81 116 PRO A CA 1
ATOM 960 C C . PRO A 1 116 ? 3.847 -5.901 -1.428 1.00 90.81 116 PRO A C 1
ATOM 962 O O . PRO A 1 116 ? 2.966 -6.474 -2.066 1.00 90.81 116 PRO A O 1
ATOM 965 N N . GLY A 1 117 ? 3.587 -5.193 -0.324 1.00 88.00 117 GLY A N 1
ATOM 966 C CA . GLY A 1 117 ? 2.265 -5.148 0.310 1.00 88.00 117 GLY A CA 1
ATOM 967 C C . GLY A 1 117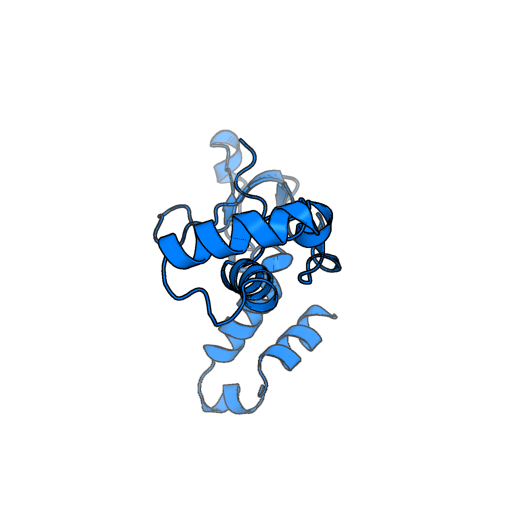 ? 1.149 -4.513 -0.531 1.00 88.00 117 GLY A C 1
ATOM 968 O O . GLY A 1 117 ? -0.024 -4.726 -0.245 1.00 88.00 117 GLY A O 1
ATOM 969 N N . LEU A 1 118 ? 1.487 -3.769 -1.591 1.00 89.81 118 LEU A N 1
ATOM 970 C CA . LEU A 1 118 ? 0.516 -3.161 -2.515 1.00 89.81 118 LEU A CA 1
ATOM 971 C C . LEU A 1 118 ? 0.457 -3.867 -3.879 1.00 89.81 118 LEU A C 1
ATOM 973 O O . LEU A 1 118 ? -0.349 -3.502 -4.737 1.00 89.81 118 LEU A O 1
ATOM 977 N N . ARG A 1 119 ? 1.286 -4.894 -4.110 1.00 92.88 119 ARG A N 1
ATOM 978 C CA . ARG A 1 119 ? 1.348 -5.577 -5.413 1.00 92.88 119 ARG A CA 1
ATOM 979 C C . ARG A 1 119 ? 0.074 -6.327 -5.752 1.00 92.88 119 ARG A C 1
ATOM 981 O O . ARG A 1 119 ? -0.307 -6.344 -6.917 1.00 92.88 119 ARG A O 1
ATOM 988 N N . HIS A 1 120 ? -0.591 -6.929 -4.769 1.00 93.69 120 HIS A N 1
ATOM 989 C CA . HIS A 1 120 ? -1.847 -7.635 -5.017 1.00 93.69 120 HIS A CA 1
ATOM 990 C C . HIS A 1 120 ? -2.912 -6.681 -5.576 1.00 93.69 120 HIS A C 1
ATOM 992 O O . HIS A 1 120 ? -3.457 -6.919 -6.655 1.00 93.69 120 HIS A O 1
ATOM 998 N N . GLU A 1 121 ? -3.134 -5.543 -4.914 1.00 91.69 121 GLU A N 1
ATOM 999 C CA . GLU A 1 121 ? -4.075 -4.516 -5.374 1.00 91.69 121 GLU A CA 1
ATOM 1000 C C . GLU A 1 121 ? -3.692 -3.937 -6.740 1.00 91.69 121 GLU A C 1
ATOM 1002 O O . GLU A 1 121 ? -4.563 -3.753 -7.600 1.00 91.69 121 GLU A O 1
ATOM 1007 N N . LEU A 1 122 ? -2.395 -3.708 -6.974 1.00 94.75 122 LEU A N 1
ATOM 1008 C CA . LEU A 1 122 ? -1.876 -3.277 -8.269 1.00 94.75 122 LEU A CA 1
ATOM 1009 C C . LEU A 1 122 ? -2.231 -4.285 -9.369 1.00 94.75 122 LEU A C 1
ATOM 1011 O O . LEU A 1 122 ? -2.831 -3.910 -10.375 1.00 94.75 122 LEU A O 1
ATOM 1015 N N . VAL A 1 123 ? -1.907 -5.567 -9.183 1.00 96.44 123 VAL A N 1
ATOM 1016 C CA . VAL A 1 123 ? -2.152 -6.618 -10.184 1.00 96.44 123 VAL A CA 1
ATOM 1017 C C . VAL A 1 123 ? -3.648 -6.791 -10.440 1.00 96.44 123 VAL A C 1
ATOM 1019 O O . VAL A 1 123 ? -4.069 -6.846 -11.596 1.00 96.44 123 VAL A O 1
ATOM 1022 N N . VAL A 1 124 ? -4.479 -6.797 -9.394 1.00 97.06 124 VAL A N 1
ATOM 1023 C CA . VAL A 1 124 ? -5.942 -6.831 -9.543 1.00 97.06 124 VAL A CA 1
ATOM 1024 C C . VAL A 1 124 ? -6.439 -5.639 -10.361 1.00 97.06 124 VAL A C 1
ATOM 1026 O O . VAL A 1 124 ? -7.285 -5.803 -11.245 1.00 97.06 124 VAL A O 1
ATOM 1029 N N . SER A 1 125 ? -5.915 -4.442 -10.100 1.00 96.31 125 SER A N 1
ATOM 1030 C CA . SER A 1 125 ? -6.288 -3.223 -10.822 1.00 96.31 125 SER A CA 1
ATOM 1031 C C . SER A 1 125 ? -5.845 -3.263 -12.285 1.00 96.31 125 SER A C 1
ATOM 1033 O O . SER A 1 125 ? -6.626 -2.902 -13.167 1.00 96.31 125 SER A O 1
ATOM 1035 N N . LEU A 1 126 ? -4.651 -3.792 -12.566 1.00 96.19 126 LEU A N 1
ATOM 1036 C CA . LEU A 1 126 ? -4.167 -4.034 -13.926 1.00 96.19 126 LEU A CA 1
ATOM 1037 C C . LEU A 1 126 ? -5.048 -5.046 -14.669 1.00 96.19 126 LEU A C 1
ATOM 1039 O O . LEU A 1 126 ? -5.446 -4.796 -15.802 1.00 96.19 126 LEU A O 1
ATOM 1043 N N . ILE A 1 127 ? -5.447 -6.153 -14.032 1.00 96.81 127 ILE A N 1
ATOM 1044 C CA . ILE A 1 127 ? -6.397 -7.108 -14.627 1.00 96.81 127 ILE A CA 1
ATOM 1045 C C . ILE A 1 127 ? -7.730 -6.412 -14.934 1.00 96.81 127 ILE A C 1
ATOM 1047 O O . ILE A 1 127 ? -8.324 -6.612 -15.998 1.00 96.81 127 ILE A O 1
ATOM 1051 N N . LYS A 1 128 ? -8.213 -5.572 -14.012 1.00 96.31 128 LYS A N 1
ATOM 1052 C CA . LYS A 1 128 ? -9.466 -4.827 -14.180 1.00 96.31 128 LYS A CA 1
ATOM 1053 C C . LYS A 1 128 ? -9.391 -3.779 -15.293 1.00 96.31 128 LYS A C 1
ATOM 1055 O O . LYS A 1 128 ? -10.433 -3.527 -15.907 1.00 96.31 128 LYS A O 1
ATOM 1060 N N . SER A 1 129 ? -8.218 -3.210 -15.572 1.00 96.62 129 SER A N 1
ATOM 1061 C CA . SER A 1 129 ? -8.014 -2.213 -16.633 1.00 96.62 129 SER A CA 1
ATOM 1062 C C . SER A 1 129 ? -7.908 -2.821 -18.038 1.00 96.62 129 SER A C 1
ATOM 1064 O O . SER A 1 129 ? -8.061 -2.101 -19.026 1.00 96.62 129 SER A O 1
ATOM 1066 N N . LEU A 1 130 ? -7.726 -4.143 -18.154 1.00 96.88 130 LEU A N 1
ATOM 1067 C CA . LEU A 1 130 ? -7.692 -4.836 -19.444 1.00 96.88 130 LEU A CA 1
ATOM 1068 C C . LEU A 1 130 ? -8.998 -4.653 -20.246 1.00 96.88 130 LEU A C 1
ATOM 1070 O O . LEU A 1 130 ? -10.094 -4.599 -19.669 1.00 96.88 130 LEU A O 1
ATOM 1074 N N . PRO A 1 131 ? -8.924 -4.668 -21.595 1.00 97.75 131 PRO A N 1
ATOM 1075 C CA . PRO A 1 131 ? -10.101 -4.690 -22.454 1.00 97.75 131 PRO A CA 1
ATOM 1076 C C . PRO A 1 131 ? -11.079 -5.801 -22.063 1.00 97.75 131 PRO A C 1
ATOM 1078 O O . PRO A 1 131 ? -10.680 -6.918 -21.725 1.00 97.75 131 PRO A O 1
ATOM 1081 N N . LYS A 1 132 ? -12.385 -5.526 -22.176 1.00 96.06 132 LYS A N 1
ATOM 1082 C CA . LYS A 1 132 ? -13.459 -6.445 -21.749 1.00 96.06 132 LYS A CA 1
ATOM 1083 C C . LYS A 1 132 ? -13.318 -7.860 -22.324 1.00 96.06 132 LYS A C 1
ATOM 1085 O O . LYS A 1 132 ? -13.691 -8.815 -21.652 1.00 96.06 132 LYS A O 1
ATOM 1090 N N . THR A 1 133 ? -12.826 -7.999 -23.554 1.00 97.38 133 THR A N 1
ATOM 1091 C CA . THR A 1 133 ? -12.609 -9.296 -24.216 1.00 97.38 133 THR A CA 1
ATOM 1092 C C . THR A 1 133 ? -11.550 -10.139 -23.513 1.00 97.38 133 THR A C 1
ATOM 1094 O O . THR A 1 133 ? -11.740 -11.340 -23.369 1.00 97.38 133 THR A O 1
ATOM 1097 N N . ILE A 1 134 ? -10.481 -9.509 -23.027 1.00 96.62 134 ILE A N 1
ATOM 1098 C CA . ILE A 1 134 ? -9.372 -10.168 -22.335 1.00 96.62 134 ILE A CA 1
ATOM 1099 C C . ILE A 1 134 ? -9.729 -10.391 -20.862 1.00 96.62 134 ILE A C 1
ATOM 1101 O O . ILE A 1 134 ? -9.575 -11.497 -20.351 1.00 96.62 134 ILE A O 1
ATOM 1105 N N . ARG A 1 135 ? -10.282 -9.370 -20.191 1.00 96.88 135 ARG A N 1
ATOM 1106 C CA . ARG A 1 135 ? -10.592 -9.389 -18.750 1.00 96.88 135 ARG A CA 1
ATOM 1107 C C . ARG A 1 135 ? -11.511 -10.539 -18.326 1.00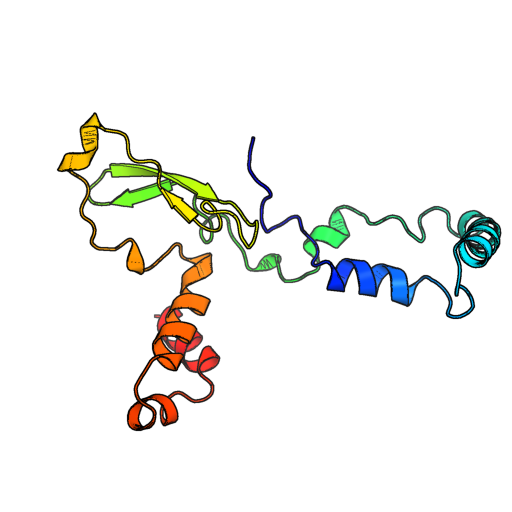 96.88 135 ARG A C 1
ATOM 1109 O O . ARG A 1 135 ? -11.380 -11.045 -17.219 1.00 96.88 135 ARG A O 1
ATOM 1116 N N . LYS A 1 136 ? -12.430 -10.979 -19.196 1.00 95.81 136 LYS A N 1
ATOM 1117 C CA . LYS A 1 136 ? -13.336 -12.110 -18.911 1.00 95.81 136 LYS A CA 1
ATOM 1118 C C . LYS A 1 136 ? -12.606 -13.429 -18.634 1.00 95.81 136 LYS A C 1
ATOM 1120 O O . LYS A 1 136 ? -13.186 -14.285 -17.979 1.00 95.81 136 LYS A O 1
ATOM 1125 N N . ASN A 1 137 ? -11.364 -13.577 -19.097 1.00 96.25 137 ASN A N 1
ATOM 1126 C CA . ASN A 1 137 ? -10.552 -14.774 -18.866 1.00 96.25 137 ASN A CA 1
ATOM 1127 C C . ASN A 1 137 ? -9.900 -14.805 -17.471 1.00 96.25 137 ASN A C 1
ATOM 1129 O O . ASN A 1 137 ? -9.279 -15.802 -17.125 1.00 96.25 137 ASN A O 1
ATOM 1133 N N . PHE A 1 138 ? -10.024 -13.726 -16.690 1.00 95.88 138 PHE A N 1
ATOM 1134 C CA . PHE A 1 138 ? -9.366 -13.537 -15.394 1.00 95.88 138 PHE A CA 1
ATOM 1135 C C . PHE A 1 138 ? -10.392 -13.261 -14.288 1.00 95.88 138 PHE A C 1
ATOM 1137 O O . PHE A 1 138 ? -10.234 -12.341 -13.490 1.00 95.88 138 PHE A O 1
ATOM 1144 N N . VAL A 1 139 ? -11.507 -13.995 -14.282 1.00 93.06 139 VAL A N 1
ATOM 1145 C CA . VAL A 1 139 ? -12.565 -13.847 -13.273 1.00 93.06 139 VAL A CA 1
ATOM 1146 C C . VAL A 1 139 ? -12.556 -15.075 -12.357 1.00 93.06 139 VAL A C 1
ATOM 1148 O O . VAL A 1 139 ? -12.702 -16.179 -12.880 1.00 93.06 139 VAL A O 1
ATOM 1151 N N . PRO A 1 140 ? -12.444 -14.918 -11.020 1.00 95.56 140 PRO A N 1
ATOM 1152 C CA . PRO A 1 140 ? -12.267 -13.669 -10.261 1.00 95.56 140 PRO A CA 1
ATOM 1153 C C . PRO A 1 140 ? -10.839 -13.104 -10.344 1.00 95.56 140 PRO A C 1
ATOM 1155 O O . PRO A 1 140 ? -9.880 -13.837 -10.138 1.00 95.56 140 PRO A O 1
ATOM 1158 N N . ALA A 1 141 ? -10.694 -11.794 -10.577 1.00 94.81 141 ALA A N 1
ATOM 1159 C CA . ALA A 1 141 ? -9.382 -11.145 -10.717 1.00 94.81 141 ALA A CA 1
ATOM 1160 C C . ALA A 1 141 ? -8.429 -11.344 -9.516 1.00 94.81 141 ALA A C 1
ATOM 1162 O O . ALA A 1 141 ? -7.249 -11.574 -9.778 1.00 94.81 141 ALA A O 1
ATOM 1163 N N . PRO A 1 142 ? -8.898 -11.316 -8.246 1.00 95.94 142 PRO A N 1
ATOM 1164 C CA . PRO A 1 142 ? -8.044 -11.594 -7.085 1.00 95.94 142 PRO A CA 1
ATOM 1165 C C . PRO A 1 142 ? -7.336 -12.949 -7.171 1.00 95.94 142 PRO A C 1
ATOM 1167 O O . PRO A 1 142 ? -6.116 -13.000 -7.117 1.00 95.94 142 PRO A O 1
ATOM 1170 N N . ASN A 1 143 ? -8.063 -14.023 -7.494 1.00 96.50 143 ASN A N 1
ATOM 1171 C CA . ASN A 1 143 ? -7.489 -15.371 -7.573 1.00 96.50 143 ASN A CA 1
ATOM 1172 C C . ASN A 1 143 ? -6.329 -15.472 -8.580 1.00 96.50 143 ASN A C 1
ATOM 1174 O O . ASN A 1 143 ? -5.375 -16.220 -8.373 1.00 96.50 143 ASN A O 1
ATOM 1178 N N . TYR A 1 144 ? -6.413 -14.741 -9.697 1.00 96.56 144 TYR A N 1
ATOM 1179 C CA . TYR A 1 144 ? -5.338 -14.701 -10.691 1.00 96.56 144 TYR A CA 1
ATOM 1180 C C . TYR A 1 144 ? -4.159 -13.840 -10.232 1.00 96.56 144 TYR A C 1
ATOM 1182 O O . TYR A 1 144 ? -3.022 -14.163 -10.569 1.00 96.56 144 TYR A O 1
ATOM 1190 N N . ALA A 1 145 ? -4.415 -12.769 -9.478 1.00 95.31 145 ALA A N 1
ATOM 1191 C CA . ALA A 1 145 ? -3.365 -11.959 -8.874 1.00 95.31 145 ALA A CA 1
ATOM 1192 C C . ALA A 1 145 ? -2.583 -12.763 -7.825 1.00 95.31 145 ALA A C 1
ATOM 1194 O O . ALA A 1 145 ? -1.356 -12.787 -7.885 1.00 95.31 145 ALA A O 1
ATOM 1195 N N . ASP A 1 146 ? -3.276 -13.500 -6.955 1.00 94.25 146 ASP A N 1
ATOM 1196 C CA . ASP A 1 146 ? -2.658 -14.406 -5.980 1.00 94.25 146 ASP A CA 1
ATOM 1197 C C . ASP A 1 146 ? -1.790 -15.464 -6.671 1.00 94.25 146 ASP A C 1
ATOM 1199 O O . ASP A 1 146 ? -0.616 -15.641 -6.345 1.00 94.25 146 ASP A O 1
ATOM 1203 N N . ALA A 1 147 ? -2.335 -16.128 -7.696 1.00 94.12 147 ALA A N 1
ATOM 1204 C CA . ALA A 1 147 ? -1.604 -17.138 -8.459 1.00 94.12 147 ALA A CA 1
ATOM 1205 C C . ALA A 1 147 ? -0.384 -16.569 -9.207 1.00 94.12 147 ALA A C 1
ATOM 1207 O O . ALA A 1 147 ? 0.589 -17.291 -9.436 1.00 94.12 147 ALA A O 1
ATOM 1208 N N . PHE A 1 148 ? -0.437 -15.299 -9.616 1.00 94.19 148 PHE A N 1
ATOM 1209 C CA . PHE A 1 148 ? 0.683 -14.600 -10.243 1.00 94.19 148 PHE A CA 1
ATOM 1210 C C . PHE A 1 148 ? 1.778 -14.253 -9.229 1.00 94.19 148 PHE A C 1
ATOM 1212 O O . PHE A 1 148 ? 2.949 -14.465 -9.526 1.00 94.19 148 PHE A O 1
ATOM 1219 N N . LEU A 1 149 ? 1.408 -13.758 -8.044 1.00 91.50 149 LEU A N 1
ATOM 1220 C CA . LEU A 1 149 ? 2.349 -13.339 -6.999 1.00 91.50 149 LEU A CA 1
ATOM 1221 C C . LEU A 1 149 ? 2.978 -14.504 -6.227 1.00 91.50 149 LEU A C 1
ATOM 1223 O O . LEU A 1 149 ? 4.028 -14.330 -5.620 1.00 91.50 149 LEU A O 1
ATOM 1227 N N . ALA A 1 150 ? 2.368 -15.688 -6.266 1.00 89.06 150 ALA A N 1
ATOM 1228 C CA . ALA A 1 150 ? 2.925 -16.904 -5.676 1.00 89.06 150 ALA A CA 1
ATOM 1229 C C . ALA A 1 150 ? 4.115 -17.503 -6.460 1.00 89.06 150 ALA A C 1
ATOM 1231 O O . ALA A 1 150 ? 4.641 -18.543 -6.058 1.00 89.06 150 ALA A O 1
ATOM 1232 N N . ARG A 1 151 ? 4.505 -16.905 -7.594 1.00 67.56 151 ARG A N 1
ATOM 1233 C CA . ARG A 1 151 ? 5.616 -17.344 -8.453 1.00 67.56 151 ARG A CA 1
ATOM 1234 C C . ARG A 1 151 ? 6.857 -16.489 -8.254 1.00 67.56 151 ARG A C 1
ATOM 1236 O O . ARG A 1 151 ? 7.952 -17.089 -8.310 1.00 67.56 151 ARG A O 1
#

Sequence (151 aa):
HKSRRRDILVDDDELFDFYDQRVGTEVVSGKHFDTWWKKASKENPELLNFEKEMLFKGDASHVTDLDYPNFWHQNGLKLKLSYQFEPGDDSDGVTVHLPLPILNQVEPAGFDWQIPGLRHELVVSLIKSLPKTIRKNFVPAPNYADAFLAR

pLDDT: mean 83.51, std 15.8, range [36.5, 97.75]

InterPro domains:
  IPR024590 RNA helicase HrpA, C-terminal [PF11898] (1-150)

Secondary structure (DSSP, 8-state):
-----TTS---HHHHHHHHHTTS-TT--SHHHHHHHHHHHHHH-TTTT---TTGGG-SSGGG--TTTS-SEEEETTEEEEEEEE--TTSTT-EEEEE--GGGGGG--STTGGG--HHHHHHHHHHHHHHS-HHHHGGG-SHHHHHHHHHT-

Radius of gyration: 22.12 Å; chains: 1; bounding box: 55×33×62 Å

Foldseek 3Di:
DQADDPQQDDDPVNLVVLVVVQDDPQCPDPVSVVVVCVVVCVVPVCSNPPDSVNSRVPPSVPPDCQQVPQFDDDPRDTWGKGAYPDPPDPRHGIDTHDDPVCPVVDDPPPVLCPGNNCNLVSQLVVLVPDDPVNSVVCPVVSVVSVVVSVD

Organism: Vibrio parahaemolyticus (NCBI:txid670)